Protein AF-A0A0E0G5R7-F1 (afdb_monomer_lite)

InterPro domains:
  IPR000554 Small ribosomal subunit protein eS7 [PF01251] (1-87)
  IPR000554 Small ribosomal subunit protein eS7 [PTHR11278] (1-88)

Foldseek 3Di:
DDDPDDADEAEAEDAPVCVVVCLVCVVVVQVVVCVVVVNHHYAYFYPAAADDDDDPPDPDDDDPCRHPVNRVVRRVCRRVSVVVVVVVVVVPD

Sequence (93 aa):
MDVAANWKVVVIHVLYHLCKAFKKIHVRLVKELEKKFSGKDVVFDATRRIVRPLKKGSAVHHPRTRTLIAIHDGILEDVVSQLRLLGSISDIA

Radius of gyration: 16.86 Å; chains: 1; bounding box: 33×28×56 Å

Organism: Oryza nivara (NCBI:txid4536)

Secondary structure (DSSP, 8-state):
-EETTTEE-EEEEEEGGGHHHHHHHHHHHHHHHHHHTTT--EEEEEE--PPPPPPTT---PPPGGGSHHHHHHHHHHHHHHHHHHHTTSTT--

pLDDT: mean 79.13, std 14.2, range [34.62, 91.06]

Structure (mmCIF, N/CA/C/O backbone):
data_AF-A0A0E0G5R7-F1
#
_entry.id   AF-A0A0E0G5R7-F1
#
loop_
_atom_site.group_PDB
_atom_site.id
_atom_site.type_symbol
_atom_site.label_atom_id
_atom_site.label_alt_id
_atom_site.label_comp_id
_atom_site.label_asym_id
_atom_site.label_entity_id
_atom_site.label_seq_id
_atom_site.pdbx_PDB_ins_code
_atom_site.Cartn_x
_atom_site.Cartn_y
_atom_site.Cartn_z
_atom_site.occupancy
_atom_site.B_iso_or_equiv
_atom_site.auth_seq_id
_atom_site.auth_comp_id
_atom_site.auth_asym_id
_atom_site.auth_atom_id
_atom_site.pdbx_PDB_model_num
ATOM 1 N N . MET A 1 1 ? -14.113 -8.262 -0.635 1.00 63.09 1 MET A N 1
ATOM 2 C CA . MET A 1 1 ? -14.032 -9.641 -1.15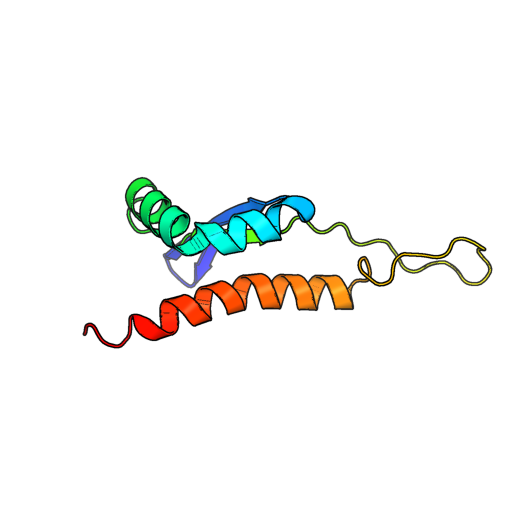8 1.00 63.09 1 MET A CA 1
ATOM 3 C C . MET A 1 1 ? -14.541 -10.583 -0.086 1.00 63.09 1 MET A C 1
ATOM 5 O O . MET A 1 1 ? -14.445 -10.232 1.087 1.00 63.09 1 MET A O 1
ATOM 9 N N . ASP A 1 2 ? -15.118 -11.714 -0.484 1.00 70.19 2 ASP A N 1
ATOM 10 C CA . ASP A 1 2 ? -15.472 -12.778 0.457 1.00 70.19 2 ASP A CA 1
ATOM 11 C C . ASP A 1 2 ? -14.197 -13.569 0.776 1.00 70.19 2 ASP A C 1
ATOM 13 O O . ASP A 1 2 ? -13.503 -14.021 -0.137 1.00 70.19 2 ASP A O 1
ATOM 17 N N . VAL A 1 3 ? -13.834 -13.620 2.054 1.00 73.38 3 VAL A N 1
ATOM 18 C CA . VAL A 1 3 ? -12.747 -14.447 2.579 1.00 73.38 3 VAL A CA 1
ATOM 19 C C . VAL A 1 3 ? -13.411 -15.571 3.370 1.00 73.38 3 VAL A C 1
ATOM 21 O O . VAL A 1 3 ? -14.450 -15.342 3.982 1.00 73.38 3 VAL A O 1
ATOM 24 N N . ALA A 1 4 ? -12.834 -16.776 3.294 1.00 67.62 4 ALA A N 1
ATOM 25 C CA . ALA A 1 4 ? -13.352 -18.041 3.826 1.00 67.62 4 ALA A CA 1
ATOM 26 C C . ALA A 1 4 ? -14.485 -17.920 4.872 1.00 67.62 4 ALA A C 1
ATOM 28 O O . ALA A 1 4 ? -14.304 -17.345 5.941 1.00 67.62 4 ALA A O 1
ATOM 29 N N . ALA A 1 5 ? -15.633 -18.528 4.555 1.00 62.66 5 ALA A N 1
ATOM 30 C CA . ALA A 1 5 ? -16.747 -18.815 5.460 1.00 62.66 5 ALA A CA 1
ATOM 31 C C . ALA A 1 5 ? -17.180 -17.655 6.386 1.00 62.66 5 ALA A C 1
ATOM 33 O O . ALA A 1 5 ? -17.204 -17.808 7.606 1.00 62.66 5 ALA A O 1
ATOM 34 N N . ASN A 1 6 ? -17.655 -16.559 5.771 1.00 69.81 6 ASN A N 1
ATOM 35 C CA . ASN A 1 6 ? -18.430 -15.458 6.379 1.00 69.81 6 ASN A CA 1
ATOM 36 C C . ASN A 1 6 ? -17.632 -14.214 6.823 1.00 69.81 6 ASN A C 1
ATOM 38 O O . ASN A 1 6 ? -18.208 -13.299 7.421 1.00 69.81 6 ASN A O 1
ATOM 42 N N . TRP A 1 7 ? -16.340 -14.116 6.493 1.00 73.81 7 TRP A N 1
ATOM 43 C CA . TRP A 1 7 ? -15.550 -12.906 6.738 1.00 73.81 7 TRP A CA 1
ATOM 44 C C . TRP A 1 7 ? -15.501 -11.998 5.510 1.00 73.81 7 TRP A C 1
ATOM 46 O O . TRP A 1 7 ? -15.111 -12.382 4.407 1.00 73.81 7 TRP A O 1
ATOM 56 N N . LYS A 1 8 ? -15.919 -10.743 5.701 1.00 82.56 8 LYS A N 1
ATOM 57 C CA . LYS A 1 8 ? -15.968 -9.737 4.637 1.00 82.56 8 LYS A CA 1
ATOM 58 C C . LYS A 1 8 ? -14.828 -8.756 4.820 1.00 82.56 8 LYS A C 1
ATOM 60 O O . LYS A 1 8 ? -14.835 -7.988 5.775 1.00 82.56 8 LYS A O 1
ATOM 65 N N . VAL A 1 9 ? -13.920 -8.730 3.850 1.00 85.25 9 VAL A N 1
ATOM 66 C CA . VAL A 1 9 ? -12.768 -7.821 3.845 1.00 85.25 9 VAL A CA 1
ATOM 67 C C . VAL A 1 9 ? -12.994 -6.689 2.849 1.00 85.25 9 VAL A C 1
ATOM 69 O O . VAL A 1 9 ? -13.454 -6.912 1.717 1.00 85.25 9 VAL A O 1
ATOM 72 N N . VAL A 1 10 ? -12.6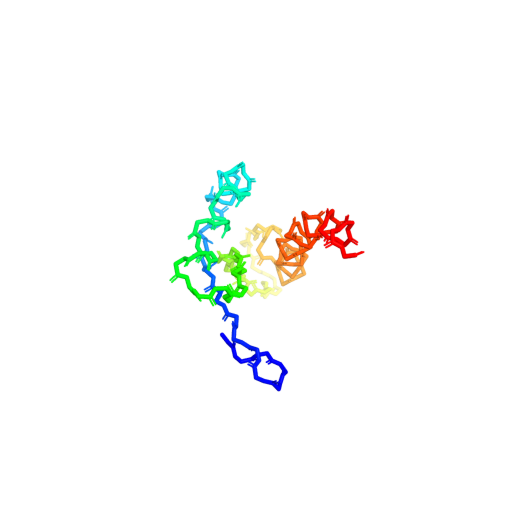61 -5.466 3.258 1.00 87.75 10 VAL A N 1
ATOM 73 C CA . VAL A 1 10 ? -12.671 -4.274 2.407 1.00 87.75 10 VAL A CA 1
ATOM 74 C C . VAL A 1 10 ? -11.263 -4.057 1.866 1.00 87.75 10 VAL A C 1
ATOM 76 O O . VAL A 1 10 ? -10.329 -3.838 2.629 1.00 87.75 10 VAL A O 1
ATOM 79 N N . VAL A 1 11 ? -11.107 -4.104 0.542 1.00 88.44 11 VAL A N 1
ATOM 80 C CA . VAL A 1 11 ? -9.819 -3.849 -0.115 1.00 88.44 11 VAL A CA 1
ATOM 81 C C . VAL A 1 11 ? -9.843 -2.449 -0.715 1.00 88.44 11 VAL A C 1
ATOM 83 O O . VAL A 1 11 ? -10.727 -2.129 -1.511 1.00 88.44 11 VAL A O 1
ATOM 86 N N . ILE A 1 12 ? -8.882 -1.614 -0.325 1.00 89.19 12 ILE A N 1
ATOM 87 C CA . ILE A 1 12 ? -8.737 -0.239 -0.800 1.00 89.19 12 ILE A CA 1
ATOM 88 C C . ILE A 1 12 ? -7.516 -0.157 -1.703 1.00 89.19 12 ILE A C 1
ATOM 90 O O . ILE A 1 12 ? -6.376 -0.337 -1.277 1.00 89.19 12 ILE A O 1
ATOM 94 N N . HIS A 1 13 ? -7.776 0.161 -2.963 1.00 90.50 13 HIS A N 1
ATOM 95 C CA . HIS A 1 13 ? -6.749 0.339 -3.973 1.00 90.50 13 HIS A CA 1
ATOM 96 C C . HIS A 1 13 ? -6.159 1.752 -3.894 1.00 90.50 13 HIS A C 1
ATOM 98 O O . HIS A 1 13 ? -6.848 2.743 -4.134 1.00 90.50 13 HIS A O 1
ATOM 104 N N . VAL A 1 14 ? -4.872 1.845 -3.575 1.00 89.88 14 VAL A N 1
ATOM 105 C CA . VAL A 1 14 ? -4.113 3.096 -3.469 1.00 89.88 14 VAL A CA 1
ATOM 106 C C . VAL A 1 14 ? -3.173 3.223 -4.659 1.00 89.88 14 VAL A C 1
ATOM 108 O O . VAL A 1 14 ? -2.567 2.256 -5.105 1.00 89.88 14 VAL A O 1
ATOM 111 N N . LEU A 1 15 ? -2.997 4.428 -5.190 1.00 91.06 15 LEU A N 1
ATOM 112 C CA . LEU A 1 15 ? -2.032 4.635 -6.267 1.00 91.06 15 LEU A CA 1
ATOM 113 C C . 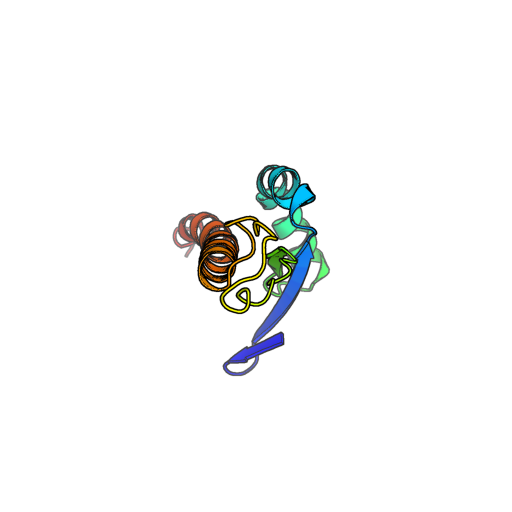LEU A 1 15 ? -0.596 4.451 -5.751 1.00 91.06 15 LEU A C 1
ATOM 115 O O . LEU A 1 15 ? -0.237 4.984 -4.703 1.00 91.06 15 LEU A O 1
ATOM 119 N N . TYR A 1 16 ? 0.256 3.775 -6.529 1.00 87.56 16 TYR A N 1
ATOM 120 C CA . TYR A 1 16 ? 1.637 3.437 -6.138 1.00 87.56 16 TYR A CA 1
ATOM 121 C C . TYR A 1 16 ? 2.467 4.633 -5.628 1.00 87.56 16 TYR A C 1
ATOM 123 O O . TYR A 1 16 ? 3.276 4.497 -4.711 1.00 87.56 16 TYR A O 1
ATOM 131 N N . HIS A 1 17 ? 2.252 5.829 -6.181 1.00 87.38 17 HIS A N 1
ATOM 132 C CA . HIS A 1 17 ? 2.977 7.030 -5.757 1.00 87.38 17 HIS A CA 1
ATOM 133 C C . HIS A 1 17 ? 2.559 7.538 -4.365 1.00 87.38 17 HIS A C 1
ATOM 135 O O . HIS A 1 17 ? 3.360 8.180 -3.688 1.00 87.38 17 HIS A O 1
ATOM 141 N N . LEU A 1 18 ? 1.344 7.220 -3.904 1.00 90.06 18 LEU A N 1
ATOM 142 C CA . LEU A 1 18 ? 0.830 7.616 -2.589 1.00 90.06 18 LEU A CA 1
ATOM 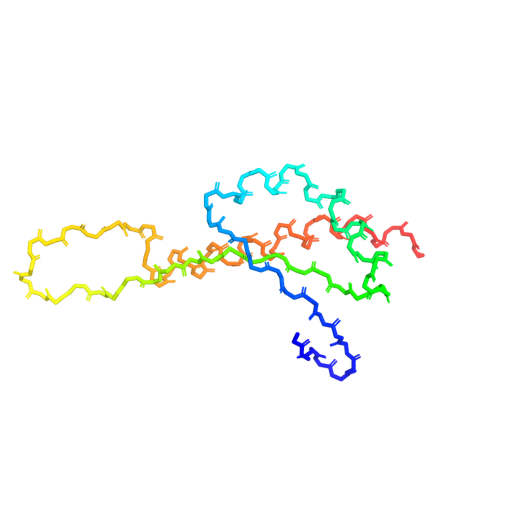143 C C . LEU A 1 18 ? 1.152 6.598 -1.491 1.00 90.06 18 LEU A C 1
ATOM 145 O O . LEU A 1 18 ? 1.022 6.924 -0.313 1.00 90.06 18 LEU A O 1
ATOM 149 N N . CYS A 1 19 ? 1.638 5.403 -1.834 1.00 87.31 19 CYS A N 1
ATOM 150 C CA . CYS A 1 19 ? 1.917 4.343 -0.861 1.00 87.31 19 CYS A CA 1
ATOM 151 C C . CYS A 1 19 ? 2.853 4.790 0.265 1.00 87.31 19 CYS A C 1
ATOM 153 O O . CYS A 1 19 ? 2.633 4.433 1.416 1.00 87.31 19 CYS A O 1
ATOM 155 N N . LYS A 1 20 ? 3.858 5.630 -0.019 1.00 87.19 20 LYS A N 1
ATOM 156 C CA . LYS A 1 20 ? 4.759 6.159 1.022 1.00 87.19 20 LYS A CA 1
ATOM 157 C C . LYS A 1 20 ? 4.039 7.054 2.031 1.00 87.19 20 LYS A C 1
ATOM 159 O O . LYS A 1 20 ? 4.347 7.001 3.218 1.00 87.19 20 LYS A O 1
ATOM 164 N N . ALA A 1 21 ? 3.101 7.879 1.567 1.00 89.44 21 ALA A N 1
ATOM 165 C CA . ALA A 1 21 ? 2.298 8.727 2.441 1.00 89.44 21 ALA A CA 1
ATOM 166 C C . ALA A 1 21 ? 1.317 7.875 3.256 1.00 89.44 21 ALA A C 1
ATOM 168 O O . ALA A 1 21 ? 1.244 8.026 4.474 1.00 89.44 21 ALA A O 1
ATOM 169 N N . PHE A 1 22 ? 0.652 6.916 2.605 1.00 87.50 22 PHE A N 1
ATOM 170 C CA . PHE A 1 22 ? -0.278 5.995 3.255 1.00 87.50 22 PHE A CA 1
ATOM 171 C C . PHE A 1 22 ? 0.401 5.131 4.315 1.00 87.50 22 PHE A C 1
ATOM 173 O O . PHE A 1 22 ? -0.138 5.020 5.408 1.00 87.50 22 PHE A O 1
ATOM 180 N N . LYS A 1 23 ? 1.611 4.611 4.060 1.00 85.38 23 LYS A N 1
ATOM 181 C CA . LYS A 1 23 ? 2.391 3.840 5.045 1.00 85.38 23 LYS A CA 1
ATOM 182 C C . LYS A 1 23 ? 2.667 4.643 6.328 1.00 85.38 23 LYS A C 1
ATOM 184 O O . LYS A 1 23 ? 2.660 4.065 7.408 1.00 85.38 23 LYS A O 1
ATOM 189 N N . LYS A 1 24 ? 2.837 5.972 6.247 1.00 87.62 24 LYS A N 1
ATOM 190 C CA . LYS A 1 24 ? 3.042 6.835 7.431 1.00 87.62 24 LYS A CA 1
ATOM 191 C C . LYS A 1 24 ? 1.774 7.025 8.266 1.00 87.62 24 LYS A C 1
ATOM 193 O O . LYS A 1 24 ? 1.845 7.020 9.489 1.00 87.62 24 LYS A O 1
ATOM 198 N N . ILE A 1 25 ? 0.626 7.218 7.618 1.00 88.75 25 ILE A N 1
ATOM 199 C CA . ILE A 1 25 ? -0.659 7.470 8.300 1.00 88.75 25 ILE A CA 1
ATOM 200 C C . ILE A 1 25 ? -1.453 6.189 8.593 1.00 88.75 25 ILE A C 1
ATOM 202 O O . ILE A 1 25 ? -2.517 6.250 9.209 1.00 88.75 25 ILE A O 1
ATOM 206 N N . HIS A 1 26 ? -0.930 5.043 8.158 1.00 84.81 26 HIS A N 1
ATOM 207 C CA . HIS A 1 26 ? -1.630 3.769 8.056 1.00 84.81 26 HIS A CA 1
ATOM 208 C C . HIS A 1 26 ? -2.372 3.376 9.338 1.00 84.81 26 HIS A C 1
ATOM 210 O O . HIS A 1 26 ? -3.563 3.092 9.297 1.00 84.81 26 HIS A O 1
ATOM 216 N N . VAL A 1 27 ? -1.703 3.462 10.492 1.00 85.06 27 VAL A N 1
ATOM 217 C CA . VAL A 1 27 ? -2.261 3.045 11.791 1.00 85.06 27 VAL A CA 1
ATOM 218 C C . VAL A 1 27 ? -3.519 3.831 12.170 1.00 85.06 27 VAL A C 1
ATOM 220 O O . VAL A 1 27 ? -4.468 3.266 12.708 1.00 85.06 27 VAL A O 1
ATOM 223 N N . ARG A 1 28 ? -3.542 5.143 11.910 1.00 88.00 28 ARG A N 1
ATOM 224 C CA . ARG A 1 28 ? -4.702 5.990 12.235 1.00 88.00 28 ARG A CA 1
ATOM 225 C C . ARG A 1 28 ? -5.843 5.727 11.260 1.00 88.00 28 ARG A C 1
ATOM 227 O O . ARG A 1 28 ? -6.988 5.607 11.680 1.00 88.00 28 ARG A O 1
ATOM 234 N N . LEU A 1 29 ? -5.504 5.586 9.979 1.00 88.50 29 LEU A N 1
ATOM 235 C CA . LEU A 1 29 ? -6.473 5.370 8.916 1.00 88.50 29 LEU A CA 1
ATOM 236 C C . LEU A 1 29 ? -7.196 4.025 9.064 1.00 88.50 29 LEU A C 1
ATOM 238 O O . LEU A 1 29 ? -8.418 3.997 8.985 1.00 88.50 29 LEU A O 1
ATOM 242 N N . VAL A 1 30 ? -6.471 2.934 9.336 1.00 86.69 30 VAL A N 1
ATOM 243 C CA . VAL A 1 30 ? -7.070 1.604 9.559 1.00 86.69 30 VAL A CA 1
ATOM 244 C C . VAL A 1 30 ? -8.079 1.659 10.705 1.00 86.69 30 VAL A C 1
ATOM 246 O O . VAL A 1 30 ? -9.235 1.305 10.506 1.00 86.69 30 VAL A O 1
ATOM 249 N N . LYS A 1 31 ? -7.701 2.236 11.853 1.00 85.69 31 LYS A N 1
ATOM 250 C CA . LYS A 1 31 ? -8.587 2.352 13.025 1.00 85.69 31 LYS A CA 1
ATOM 251 C C . LYS A 1 31 ? -9.862 3.151 12.749 1.00 85.69 31 LYS A C 1
ATOM 253 O O . LYS A 1 31 ? -10.921 2.839 13.288 1.00 85.69 31 LYS A O 1
ATOM 258 N N . GLU A 1 32 ? -9.779 4.219 11.959 1.00 89.88 32 GLU A N 1
ATOM 259 C CA . GLU A 1 32 ? -10.958 5.010 11.588 1.00 89.88 32 GLU A CA 1
ATOM 260 C C . GLU A 1 32 ? -11.864 4.266 10.604 1.00 89.88 32 GLU A C 1
ATOM 262 O O . GLU A 1 32 ? -13.090 4.351 10.705 1.00 89.88 32 GLU A O 1
ATOM 267 N N . LEU A 1 33 ? -11.274 3.527 9.664 1.00 88.50 33 LEU A N 1
ATOM 268 C CA . LEU A 1 33 ? -12.025 2.775 8.668 1.00 88.50 33 LEU A CA 1
ATOM 269 C C . LEU A 1 33 ? -12.662 1.517 9.261 1.00 88.50 33 LEU A C 1
ATOM 271 O O . LEU A 1 33 ? -13.829 1.272 8.982 1.00 88.50 33 LEU A O 1
ATOM 275 N N . GLU A 1 34 ? -11.981 0.788 10.143 1.00 85.56 34 GLU A N 1
ATOM 276 C CA . GLU A 1 34 ? -12.559 -0.350 10.873 1.00 85.56 34 GLU A CA 1
ATOM 277 C C . GLU A 1 34 ? -13.795 0.073 11.675 1.00 85.56 34 GLU A C 1
ATOM 279 O O . GLU A 1 34 ? -14.833 -0.590 11.619 1.00 85.56 34 GLU A O 1
ATOM 284 N N . LYS A 1 35 ? -13.742 1.238 12.340 1.00 87.50 35 LYS A N 1
ATOM 285 C CA . LYS A 1 35 ? -14.906 1.813 13.035 1.00 87.50 35 LYS A CA 1
ATOM 286 C C . LYS A 1 35 ? -16.067 2.102 12.081 1.00 87.50 35 LYS A C 1
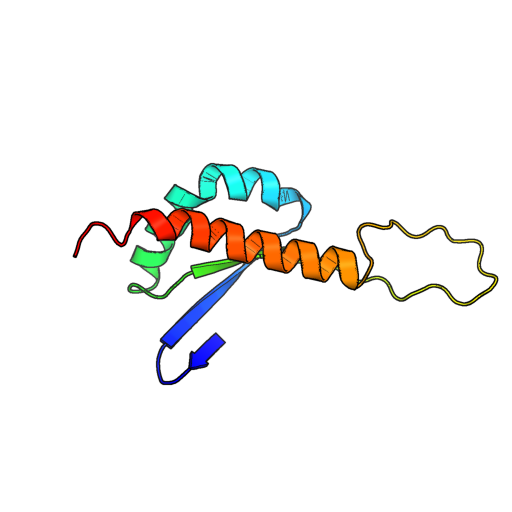ATOM 288 O O . LYS A 1 35 ? -17.214 1.819 12.413 1.00 87.50 35 LYS A O 1
ATOM 293 N N . LYS A 1 36 ? -15.789 2.662 10.899 1.00 89.19 36 LYS A N 1
ATOM 294 C CA . LYS A 1 36 ? -16.821 3.006 9.903 1.00 89.19 36 LYS A CA 1
ATOM 295 C C . LYS A 1 36 ? -17.388 1.789 9.174 1.00 89.19 36 LYS A C 1
ATOM 297 O O . LYS A 1 36 ? -18.551 1.811 8.786 1.00 89.19 36 LYS A O 1
ATOM 302 N N . PHE A 1 37 ? -16.593 0.738 8.995 1.00 85.44 37 PHE A N 1
ATOM 303 C CA . PHE A 1 37 ? -16.976 -0.475 8.273 1.00 85.44 37 PHE A CA 1
ATOM 304 C C . PHE A 1 37 ? -17.453 -1.609 9.187 1.00 85.44 37 PHE A C 1
ATOM 306 O O . PHE A 1 37 ? -17.461 -2.767 8.770 1.00 85.44 37 PHE A O 1
ATOM 313 N N . SER A 1 38 ? -17.915 -1.277 10.398 1.00 82.88 38 SER A N 1
ATOM 314 C CA . SER A 1 38 ? -18.510 -2.227 11.349 1.00 82.88 38 SER A CA 1
ATOM 315 C C . SER A 1 38 ? -17.556 -3.353 11.770 1.00 82.88 38 SER A C 1
ATOM 317 O O . SER A 1 38 ? -17.981 -4.496 11.902 1.00 82.88 38 SER A O 1
ATOM 319 N N . GLY A 1 39 ? -16.268 -3.043 11.947 1.00 76.25 39 GLY A N 1
ATOM 320 C CA . GLY A 1 39 ? -15.255 -4.016 12.370 1.00 76.25 39 GLY A CA 1
ATOM 321 C C . GLY A 1 39 ? -14.842 -5.010 11.284 1.00 76.25 39 GLY A C 1
ATOM 322 O O . GLY A 1 39 ? -14.297 -6.060 11.599 1.00 76.25 39 GLY A O 1
ATOM 323 N N . LYS A 1 40 ? -15.120 -4.711 10.010 1.00 84.81 40 LYS A N 1
ATOM 324 C CA . LYS A 1 40 ? -14.553 -5.464 8.885 1.00 84.81 40 LYS A CA 1
ATOM 325 C C . LYS A 1 40 ? -13.079 -5.123 8.722 1.00 84.81 40 LYS A C 1
ATOM 327 O O . LYS A 1 40 ? -12.729 -3.943 8.764 1.00 84.81 40 LYS A O 1
ATOM 332 N N . ASP A 1 41 ? -12.271 -6.133 8.421 1.00 82.88 41 ASP A N 1
ATOM 333 C CA . ASP A 1 41 ? -10.858 -5.935 8.119 1.00 82.88 41 ASP A CA 1
ATOM 334 C C . ASP A 1 41 ? -10.687 -5.087 6.858 1.00 82.88 41 ASP A C 1
ATOM 336 O O . ASP A 1 41 ? -11.356 -5.291 5.832 1.00 82.88 41 ASP A O 1
ATOM 340 N N . VAL A 1 42 ? -9.772 -4.123 6.942 1.00 86.31 42 VAL A N 1
ATOM 341 C CA . VAL A 1 42 ? -9.457 -3.199 5.854 1.00 86.31 42 VAL A CA 1
ATOM 342 C C . VAL A 1 42 ? -8.028 -3.440 5.396 1.00 86.31 42 VAL A C 1
ATOM 344 O O . VAL A 1 42 ? -7.082 -3.238 6.152 1.00 86.31 42 VAL A O 1
ATOM 347 N N . VAL A 1 43 ? -7.876 -3.819 4.130 1.00 86.25 43 VAL A N 1
ATOM 348 C CA . VAL A 1 43 ? -6.579 -4.084 3.502 1.00 86.25 43 VAL A CA 1
ATOM 349 C C . VAL A 1 43 ? -6.301 -3.036 2.437 1.00 86.25 43 VAL A C 1
ATOM 351 O O . VAL A 1 43 ? -7.153 -2.738 1.599 1.00 86.25 43 VAL A O 1
ATOM 354 N N . PHE A 1 44 ? -5.089 -2.489 2.443 1.00 88.12 44 PHE A N 1
ATOM 355 C CA . PHE A 1 44 ? -4.626 -1.578 1.398 1.00 88.12 44 PHE A CA 1
ATOM 356 C C . PHE A 1 44 ? -3.762 -2.326 0.389 1.00 88.12 44 PHE A C 1
ATOM 358 O O . PHE A 1 44 ? -2.801 -2.987 0.774 1.00 88.12 44 PHE A O 1
ATOM 365 N N . ASP A 1 45 ? -4.067 -2.174 -0.895 1.00 89.75 45 ASP A N 1
ATOM 366 C CA . ASP A 1 45 ? -3.226 -2.672 -1.982 1.00 89.75 45 ASP A CA 1
ATOM 367 C C . ASP A 1 45 ? -2.840 -1.521 -2.907 1.00 89.75 45 ASP A C 1
ATOM 369 O O . ASP A 1 45 ? -3.648 -0.628 -3.177 1.00 89.75 45 ASP A O 1
ATOM 373 N N . ALA A 1 46 ? -1.603 -1.518 -3.400 1.00 90.94 46 ALA A N 1
ATOM 374 C CA . ALA A 1 46 ? -1.196 -0.522 -4.373 1.00 90.94 46 ALA A CA 1
ATOM 375 C C . ALA A 1 46 ? -1.564 -0.956 -5.792 1.00 90.94 46 ALA A C 1
ATOM 377 O O . ALA A 1 46 ? -1.120 -1.998 -6.273 1.00 90.94 46 ALA A O 1
ATOM 378 N N . THR A 1 47 ? -2.245 -0.090 -6.541 1.00 89.44 47 THR A N 1
ATOM 379 C CA . THR A 1 47 ? -2.509 -0.313 -7.963 1.00 89.44 47 THR A CA 1
ATOM 380 C C . THR A 1 47 ? -1.198 -0.263 -8.746 1.00 89.44 47 THR A C 1
ATOM 382 O O . THR A 1 47 ? -0.687 0.810 -9.097 1.00 89.44 47 THR A O 1
ATOM 385 N N . ARG A 1 48 ? -0.637 -1.434 -9.036 1.00 89.56 48 ARG A N 1
ATOM 386 C CA . ARG A 1 48 ? 0.579 -1.601 -9.832 1.00 89.56 48 ARG A CA 1
ATOM 387 C C . ARG A 1 48 ? 0.210 -2.149 -11.205 1.00 89.56 48 ARG A C 1
ATOM 389 O O . ARG A 1 48 ? -0.455 -3.171 -11.326 1.00 89.56 48 ARG A O 1
ATOM 396 N N . ARG A 1 49 ? 0.656 -1.480 -12.272 1.00 88.88 49 ARG A N 1
ATOM 397 C CA . ARG A 1 49 ? 0.380 -1.920 -13.649 1.00 88.88 49 ARG A CA 1
ATOM 398 C C . ARG A 1 49 ? 1.535 -2.746 -14.202 1.00 88.88 49 ARG A C 1
ATOM 400 O O . ARG A 1 49 ? 2.588 -2.180 -14.519 1.00 88.88 49 ARG A O 1
ATOM 407 N N . ILE A 1 50 ? 1.280 -4.036 -14.408 1.00 89.50 50 ILE A N 1
ATOM 408 C CA . ILE A 1 50 ? 2.203 -4.978 -15.053 1.00 89.50 50 ILE A CA 1
ATOM 409 C C . ILE A 1 50 ? 2.438 -4.551 -16.502 1.00 89.50 50 ILE A C 1
ATOM 411 O O . ILE A 1 50 ? 1.493 -4.233 -17.232 1.00 89.50 50 ILE A O 1
ATOM 415 N N . VAL A 1 51 ? 3.702 -4.533 -16.920 1.00 86.25 51 VAL A N 1
ATOM 416 C CA . VAL A 1 51 ? 4.053 -4.418 -18.336 1.00 86.25 51 VAL A CA 1
ATOM 417 C C . VAL A 1 51 ? 4.475 -5.785 -18.841 1.00 86.25 51 VAL A C 1
ATOM 419 O O . VAL A 1 51 ? 5.242 -6.491 -18.187 1.00 86.25 51 VAL A O 1
ATOM 422 N N . ARG A 1 52 ? 3.931 -6.179 -19.995 1.00 81.44 52 ARG A N 1
ATOM 423 C CA . ARG A 1 52 ? 4.252 -7.474 -20.587 1.00 81.44 52 ARG A CA 1
ATOM 424 C C . ARG A 1 52 ? 5.736 -7.534 -20.961 1.00 81.44 52 ARG A C 1
ATOM 426 O O . ARG A 1 52 ? 6.274 -6.520 -21.408 1.00 81.44 52 ARG A O 1
ATOM 433 N N . PRO A 1 53 ? 6.376 -8.707 -20.814 1.00 79.00 53 PRO A N 1
ATOM 434 C CA . PRO A 1 53 ? 7.739 -8.912 -21.270 1.00 79.00 53 PRO A CA 1
ATOM 435 C C . PRO A 1 53 ? 7.886 -8.532 -22.739 1.00 79.00 53 PRO A C 1
ATOM 437 O O . PRO A 1 53 ? 7.000 -8.778 -23.564 1.00 79.00 53 PRO A O 1
ATOM 440 N N . LEU A 1 54 ? 9.016 -7.914 -23.047 1.00 74.69 54 LEU A N 1
ATOM 441 C CA . LEU A 1 54 ? 9.305 -7.434 -24.380 1.00 74.69 54 LEU A CA 1
ATOM 442 C C . LEU A 1 54 ? 9.588 -8.603 -25.339 1.00 74.69 54 LEU A C 1
ATOM 444 O O . LEU A 1 54 ? 10.246 -9.575 -24.967 1.00 74.69 54 LEU A O 1
ATOM 448 N N . LYS A 1 55 ? 9.125 -8.498 -26.590 1.00 76.69 55 LYS A N 1
ATOM 449 C CA . LYS A 1 55 ? 9.488 -9.456 -27.645 1.00 76.69 55 LYS A CA 1
ATOM 450 C C . LYS A 1 55 ? 10.969 -9.292 -28.008 1.00 76.69 55 LYS A C 1
ATOM 452 O O . LYS A 1 55 ? 11.467 -8.170 -28.112 1.00 76.69 55 LYS A O 1
ATOM 457 N N . LYS A 1 56 ? 11.669 -10.410 -28.224 1.00 70.88 56 LYS A N 1
ATOM 458 C CA . LYS A 1 56 ? 13.099 -10.440 -28.578 1.00 70.88 56 LYS A CA 1
ATOM 459 C C . LYS A 1 56 ? 13.359 -9.515 -29.784 1.00 70.88 56 LYS A C 1
ATOM 461 O O . LYS A 1 56 ? 12.726 -9.691 -30.818 1.00 70.88 56 LYS A O 1
ATOM 466 N N . GLY A 1 57 ? 14.242 -8.523 -29.627 1.00 73.38 57 GLY A N 1
ATOM 467 C CA . GLY A 1 57 ? 14.636 -7.591 -30.698 1.00 73.38 57 GLY A CA 1
ATOM 468 C C . GLY A 1 57 ? 14.014 -6.189 -30.664 1.00 73.38 57 GLY A C 1
ATOM 469 O O . GLY A 1 57 ? 14.270 -5.406 -31.570 1.00 73.38 57 GLY A O 1
ATOM 470 N N . SER A 1 58 ? 13.226 -5.829 -29.646 1.00 73.62 58 SER A N 1
ATOM 471 C CA . SER A 1 58 ? 12.747 -4.440 -29.513 1.00 73.62 58 SER A CA 1
ATOM 472 C C . SER A 1 58 ? 13.661 -3.593 -28.625 1.00 73.62 58 SER A C 1
ATOM 474 O O . SER A 1 58 ? 14.161 -4.050 -27.602 1.00 73.62 58 SER A O 1
ATOM 476 N N . ALA A 1 59 ? 13.870 -2.339 -29.030 1.00 71.38 59 ALA A N 1
ATOM 477 C CA . ALA A 1 59 ? 14.810 -1.401 -28.409 1.00 71.38 59 ALA A CA 1
ATOM 478 C C . ALA A 1 59 ? 14.261 -0.686 -27.153 1.00 71.38 59 ALA A C 1
ATOM 480 O O . ALA A 1 59 ? 14.900 0.215 -26.614 1.00 71.38 59 ALA A O 1
ATOM 481 N N . VAL A 1 60 ? 13.062 -1.046 -26.682 1.00 76.56 60 VAL A N 1
ATOM 482 C CA . VAL A 1 60 ? 12.375 -0.326 -25.598 1.00 76.56 60 VAL A CA 1
ATOM 483 C C . VAL A 1 60 ? 12.781 -0.886 -24.235 1.00 76.56 60 VAL A C 1
ATOM 485 O O . VAL A 1 60 ? 12.308 -1.944 -23.815 1.00 76.56 60 VAL A O 1
ATOM 488 N N . HIS A 1 61 ? 13.615 -0.151 -23.499 1.00 75.94 61 HIS A N 1
ATOM 489 C CA . HIS A 1 61 ? 13.999 -0.529 -22.139 1.00 75.94 61 HIS A CA 1
ATOM 490 C C . HIS A 1 61 ? 12.814 -0.385 -21.170 1.00 75.94 61 HIS A C 1
ATOM 492 O O . HIS A 1 61 ? 12.276 0.704 -20.966 1.00 75.94 61 HIS A O 1
ATOM 498 N N . HIS A 1 62 ? 12.409 -1.493 -20.551 1.00 73.56 62 HIS A N 1
ATOM 499 C CA . HIS A 1 62 ? 11.314 -1.508 -19.587 1.00 73.56 62 HIS A CA 1
ATOM 500 C C . HIS A 1 62 ? 11.820 -1.246 -18.161 1.00 73.56 62 HIS A C 1
ATOM 502 O O . HIS A 1 62 ? 12.849 -1.798 -17.762 1.00 73.56 62 HIS A O 1
ATOM 508 N N . PRO A 1 63 ? 11.091 -0.465 -17.345 1.00 83.75 63 PRO A N 1
ATOM 509 C CA . PRO A 1 63 ? 11.389 -0.346 -15.924 1.00 83.75 63 PRO A CA 1
ATOM 510 C C . PRO A 1 63 ? 11.279 -1.713 -15.238 1.00 83.75 63 PRO A C 1
ATOM 512 O O . PRO A 1 63 ? 10.224 -2.351 -15.279 1.00 83.75 63 PRO A O 1
ATOM 515 N N . ARG A 1 64 ? 12.347 -2.144 -14.554 1.00 82.94 64 ARG A N 1
ATOM 516 C CA . ARG A 1 64 ? 12.388 -3.429 -13.824 1.00 82.94 64 ARG A CA 1
ATOM 517 C C . ARG A 1 64 ? 11.321 -3.526 -12.726 1.00 82.94 64 ARG A C 1
ATOM 519 O O . ARG A 1 64 ? 10.855 -4.616 -12.407 1.00 82.94 64 ARG A O 1
ATOM 526 N N . THR A 1 65 ? 10.875 -2.376 -12.224 1.00 82.94 65 THR A N 1
ATOM 527 C CA . THR A 1 65 ? 9.823 -2.218 -11.210 1.00 82.94 65 THR A CA 1
ATOM 528 C C . THR A 1 65 ? 8.422 -2.619 -11.680 1.00 82.94 65 THR A C 1
ATOM 530 O O . THR A 1 65 ? 7.527 -2.736 -10.852 1.00 82.94 65 THR A O 1
ATOM 533 N N . ARG A 1 66 ? 8.196 -2.823 -12.989 1.00 87.19 66 ARG A N 1
ATOM 534 C CA . ARG A 1 66 ? 6.873 -3.167 -13.550 1.00 87.19 66 ARG A CA 1
ATOM 535 C C . ARG A 1 66 ? 6.788 -4.589 -14.112 1.00 87.19 66 ARG A C 1
ATOM 537 O O . ARG A 1 66 ? 5.919 -4.880 -14.938 1.00 87.19 66 ARG A O 1
ATOM 544 N N . THR A 1 67 ? 7.698 -5.456 -13.679 1.00 88.31 67 THR A N 1
ATOM 545 C CA . THR A 1 67 ? 7.696 -6.888 -14.000 1.00 88.31 67 THR A CA 1
ATOM 546 C C . THR A 1 67 ? 6.701 -7.646 -13.121 1.00 88.31 67 THR A C 1
ATOM 548 O O . THR A 1 67 ? 6.323 -7.169 -12.055 1.00 88.31 67 THR A O 1
ATOM 551 N N . LEU A 1 68 ? 6.271 -8.833 -13.566 1.00 89.50 68 LEU A N 1
ATOM 552 C CA . LEU A 1 68 ? 5.340 -9.683 -12.815 1.00 89.50 68 LEU A CA 1
ATOM 553 C C . LEU A 1 68 ? 5.863 -9.971 -11.401 1.00 89.50 68 LEU A C 1
ATOM 555 O O . LEU A 1 68 ? 5.136 -9.754 -10.439 1.00 89.50 68 LEU A O 1
ATOM 559 N N . ILE A 1 69 ? 7.128 -10.388 -11.300 1.00 90.25 69 ILE A N 1
ATOM 560 C CA . ILE A 1 69 ? 7.785 -10.755 -10.039 1.00 90.25 69 ILE A CA 1
ATOM 561 C C . ILE A 1 69 ? 7.862 -9.545 -9.104 1.00 90.25 69 ILE A C 1
ATOM 563 O O . ILE A 1 69 ? 7.307 -9.590 -8.016 1.00 90.25 69 ILE A O 1
ATOM 567 N N . ALA A 1 70 ? 8.423 -8.420 -9.568 1.00 89.69 70 ALA A N 1
ATOM 568 C CA . ALA A 1 70 ? 8.557 -7.221 -8.735 1.00 89.69 70 ALA A CA 1
ATOM 569 C C . ALA A 1 70 ? 7.204 -6.679 -8.238 1.00 89.69 70 ALA A C 1
ATOM 571 O O . ALA A 1 70 ? 7.118 -6.086 -7.164 1.00 89.69 70 ALA A O 1
ATOM 572 N N . ILE A 1 71 ? 6.137 -6.863 -9.021 1.00 90.69 71 ILE A N 1
ATOM 573 C CA . ILE A 1 71 ? 4.785 -6.474 -8.616 1.00 90.69 71 ILE A CA 1
ATOM 574 C C . ILE A 1 71 ? 4.223 -7.438 -7.569 1.00 90.69 71 ILE A C 1
ATOM 576 O O . ILE A 1 71 ? 3.635 -6.959 -6.605 1.00 90.69 71 ILE A O 1
ATOM 580 N N . HIS A 1 72 ? 4.425 -8.751 -7.719 1.00 90.12 72 HIS A N 1
ATOM 581 C CA . HIS A 1 72 ? 3.993 -9.737 -6.721 1.00 90.12 72 HIS A CA 1
ATOM 582 C C . HIS A 1 72 ? 4.717 -9.541 -5.387 1.00 90.12 72 HIS A C 1
ATOM 584 O O . HIS A 1 72 ? 4.059 -9.512 -4.350 1.00 90.12 72 HIS A O 1
ATOM 590 N N . ASP A 1 73 ? 6.030 -9.299 -5.416 1.00 90.25 73 ASP A N 1
ATOM 591 C CA . ASP A 1 73 ? 6.813 -8.995 -4.213 1.00 90.25 73 ASP A CA 1
ATOM 592 C C . ASP A 1 73 ? 6.291 -7.729 -3.518 1.00 90.25 73 ASP A C 1
ATOM 594 O O . ASP A 1 73 ? 6.115 -7.701 -2.301 1.00 90.25 73 ASP A O 1
ATOM 598 N N . GLY A 1 74 ? 5.968 -6.685 -4.291 1.00 89.25 74 GLY A N 1
ATOM 599 C CA . GLY A 1 74 ? 5.421 -5.441 -3.750 1.00 89.25 74 GLY A CA 1
ATOM 600 C C . GLY A 1 74 ? 4.010 -5.576 -3.165 1.00 89.25 74 GLY A C 1
ATOM 601 O O . GLY A 1 74 ? 3.704 -4.912 -2.178 1.00 89.25 74 GLY A O 1
ATOM 602 N N . ILE A 1 75 ? 3.152 -6.414 -3.757 1.00 88.62 75 ILE A N 1
ATOM 603 C CA . ILE A 1 75 ? 1.820 -6.721 -3.207 1.00 88.62 75 ILE A CA 1
ATOM 604 C C . ILE A 1 75 ? 1.974 -7.483 -1.887 1.00 88.62 75 ILE A C 1
ATOM 606 O O . ILE A 1 75 ? 1.321 -7.144 -0.900 1.00 88.62 75 ILE A O 1
ATOM 610 N N . LEU A 1 76 ? 2.882 -8.463 -1.838 1.00 86.94 76 LEU A N 1
ATOM 611 C CA . LEU A 1 76 ? 3.163 -9.215 -0.618 1.00 86.94 76 LEU A CA 1
ATOM 612 C C . LEU A 1 76 ? 3.687 -8.298 0.496 1.00 86.94 76 LEU A C 1
ATOM 614 O O . LEU A 1 76 ? 3.227 -8.394 1.630 1.00 86.94 76 LEU A O 1
ATOM 618 N N . GLU A 1 77 ? 4.597 -7.376 0.179 1.00 86.12 77 GLU A N 1
ATOM 619 C CA . GLU A 1 77 ? 5.117 -6.404 1.145 1.00 86.12 77 GLU A CA 1
ATOM 620 C C . GLU A 1 77 ? 4.006 -5.516 1.725 1.00 86.12 77 GLU A C 1
ATOM 622 O O . GLU A 1 77 ? 3.977 -5.263 2.931 1.00 86.12 77 GLU A O 1
ATOM 627 N N . ASP A 1 78 ? 3.068 -5.059 0.891 1.00 84.69 78 ASP A N 1
ATOM 628 C CA . ASP A 1 78 ? 1.964 -4.221 1.354 1.00 84.69 78 ASP A CA 1
ATOM 629 C C . ASP A 1 78 ? 1.038 -4.980 2.312 1.00 84.69 78 ASP A C 1
ATOM 631 O O . ASP A 1 78 ? 0.667 -4.418 3.342 1.00 84.69 78 ASP A O 1
ATOM 635 N N . VAL A 1 79 ? 0.737 -6.254 2.046 1.00 81.88 79 VAL A N 1
ATOM 636 C CA . VAL A 1 79 ? -0.081 -7.102 2.934 1.00 81.88 79 VAL A CA 1
ATOM 637 C C . VAL A 1 79 ? 0.668 -7.461 4.224 1.00 81.88 79 VAL A C 1
ATOM 639 O O . VAL A 1 79 ? 0.131 -7.326 5.322 1.00 81.88 79 VAL A O 1
ATOM 642 N N . VAL A 1 80 ? 1.938 -7.862 4.133 1.00 79.81 80 VAL A N 1
ATOM 643 C CA . VAL A 1 80 ? 2.754 -8.228 5.306 1.00 79.81 80 VAL A CA 1
ATOM 644 C C . VAL A 1 80 ? 3.005 -7.022 6.213 1.00 79.81 80 VAL A C 1
ATOM 646 O O . VAL A 1 80 ? 2.999 -7.160 7.436 1.00 79.81 80 VAL A O 1
ATOM 649 N N . SER A 1 81 ? 3.174 -5.821 5.647 1.00 70.62 81 SER A N 1
ATOM 650 C CA . SER A 1 81 ? 3.340 -4.595 6.439 1.00 70.62 81 SER A CA 1
ATOM 651 C C . SER A 1 81 ? 2.139 -4.298 7.348 1.00 70.62 81 SER A C 1
ATOM 653 O O . SER A 1 81 ? 2.313 -3.689 8.403 1.00 70.62 81 SER A O 1
ATOM 655 N N . GLN A 1 82 ? 0.951 -4.788 6.982 1.00 69.62 82 GLN A N 1
ATOM 656 C CA . GLN A 1 82 ? -0.285 -4.666 7.758 1.00 69.62 82 GLN A CA 1
ATOM 657 C C . GLN A 1 82 ? -0.324 -5.710 8.875 1.00 69.62 82 GLN A C 1
ATOM 659 O O . GLN A 1 82 ? -0.513 -5.368 10.037 1.00 69.62 82 GLN A O 1
ATOM 664 N N . LEU A 1 83 ? -0.022 -6.972 8.556 1.00 65.25 83 LEU A N 1
ATOM 665 C CA . LEU A 1 83 ? 0.068 -8.063 9.536 1.00 65.25 83 LEU A CA 1
ATOM 666 C C . LEU A 1 83 ? 1.132 -7.819 10.610 1.00 65.25 83 LEU A C 1
ATOM 668 O O . LEU A 1 83 ? 0.907 -8.113 11.780 1.00 65.25 83 LEU A O 1
ATOM 672 N N . ARG A 1 84 ? 2.276 -7.226 10.250 1.00 54.47 84 ARG A N 1
ATOM 673 C CA . ARG A 1 84 ? 3.316 -6.858 11.222 1.00 54.47 84 ARG A CA 1
ATOM 674 C C . ARG A 1 84 ? 2.822 -5.847 12.262 1.00 54.47 84 ARG A C 1
ATOM 676 O O . ARG A 1 84 ? 3.30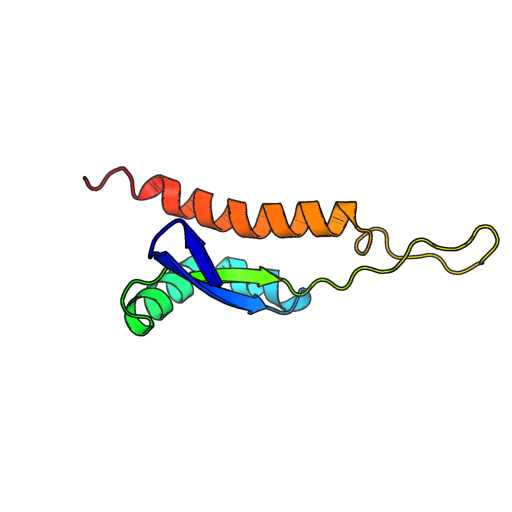6 -5.866 13.386 1.00 54.47 84 ARG A O 1
ATOM 683 N N . LEU A 1 85 ? 1.875 -4.981 11.902 1.00 56.66 85 LEU A N 1
ATOM 684 C CA . LEU A 1 85 ? 1.223 -4.074 12.851 1.00 56.66 85 LEU A CA 1
ATOM 685 C C . LEU A 1 85 ? 0.180 -4.801 13.716 1.00 56.66 85 LEU A C 1
ATOM 687 O O . LEU A 1 85 ? -0.052 -4.393 14.850 1.00 56.66 85 LEU A O 1
ATOM 691 N N . LEU A 1 86 ? -0.419 -5.878 13.200 1.00 53.59 86 LEU A N 1
ATOM 692 C CA . LEU A 1 86 ? -1.405 -6.705 13.905 1.00 53.59 86 LEU A CA 1
ATOM 693 C C . LEU A 1 86 ? -0.763 -7.719 14.873 1.00 53.59 86 LEU A C 1
ATOM 695 O O . LEU A 1 86 ? -1.395 -8.095 15.854 1.00 53.59 86 LEU A O 1
ATOM 699 N N . GLY A 1 87 ? 0.503 -8.109 14.671 1.00 46.41 87 GLY A N 1
ATOM 700 C CA . GLY A 1 87 ? 1.260 -9.004 15.567 1.00 46.41 87 GLY A CA 1
ATOM 701 C C . GLY A 1 87 ? 1.551 -8.446 16.969 1.00 46.41 87 GLY A C 1
ATOM 702 O O . GLY A 1 87 ? 2.142 -9.138 17.786 1.00 46.41 87 GLY A O 1
ATOM 703 N N . SER A 1 88 ? 1.136 -7.211 17.259 1.00 45.91 88 SER A N 1
ATOM 704 C CA . SER A 1 88 ? 1.140 -6.621 18.606 1.00 45.91 88 SER A CA 1
ATOM 705 C C . SER A 1 88 ? -0.249 -6.614 19.262 1.00 45.91 88 SER A C 1
ATOM 707 O O . SER A 1 88 ? -0.422 -6.009 20.314 1.00 45.91 88 SER A O 1
ATOM 709 N N . ILE A 1 89 ? -1.258 -7.231 18.633 1.00 42.81 89 ILE A N 1
ATOM 710 C CA . ILE A 1 89 ? -2.649 -7.270 19.122 1.00 42.81 89 ILE A CA 1
ATOM 711 C C . ILE A 1 89 ? -3.001 -8.652 19.710 1.00 42.81 89 ILE A C 1
ATOM 713 O O . ILE A 1 89 ? -4.035 -8.801 20.351 1.00 42.81 89 ILE A O 1
ATOM 717 N N . SER A 1 90 ? -2.115 -9.649 19.603 1.00 34.62 90 SER A N 1
ATOM 718 C CA . SER A 1 90 ? -2.261 -10.925 20.323 1.00 34.62 90 SER A CA 1
ATOM 719 C C . SER A 1 90 ? -1.936 -10.845 21.824 1.00 34.62 90 SER A C 1
ATOM 721 O O . SER A 1 90 ? -2.113 -11.842 22.509 1.00 34.62 90 SER A O 1
ATOM 723 N N . ASP A 1 91 ? -1.526 -9.681 22.345 1.00 35.56 91 ASP A N 1
ATOM 724 C CA . ASP A 1 91 ? -1.249 -9.469 23.780 1.00 35.56 91 ASP A CA 1
ATOM 725 C C . ASP A 1 91 ? -2.439 -8.847 24.555 1.00 35.56 91 ASP A C 1
ATOM 727 O O . ASP A 1 91 ? -2.261 -8.338 25.661 1.00 35.56 91 ASP A O 1
ATOM 731 N N . ILE A 1 92 ? -3.661 -8.842 23.997 1.00 38.09 92 ILE A N 1
ATOM 732 C CA . ILE A 1 92 ? -4.880 -8.351 24.688 1.00 38.09 92 ILE A CA 1
ATOM 733 C C . ILE A 1 92 ? -6.001 -9.413 24.705 1.00 38.09 92 ILE A C 1
ATOM 735 O O . ILE A 1 92 ? -7.186 -9.096 24.599 1.00 38.09 92 ILE A O 1
ATOM 739 N N . ALA A 1 93 ? -5.643 -10.686 24.857 1.00 35.19 93 ALA A N 1
ATOM 740 C CA . ALA A 1 93 ? -6.586 -11.741 25.231 1.00 35.19 93 ALA A CA 1
ATOM 741 C C . ALA A 1 93 ? -6.044 -12.527 26.426 1.00 35.19 93 ALA A C 1
ATOM 743 O O . ALA A 1 93 ? -4.868 -12.945 26.356 1.00 35.19 93 ALA A O 1
#

=== Feature glossary ===
The record interleaves many kinds of information about one protein. Here is each kind framed as the question it answers.

Q: What are the backbone torsion angles?
A: φ (phi) and ψ (psi) are the two rotatable backbone dihedrals per residue: φ is the C(i-1)–N–Cα–C torsion, ψ is the N–Cα–C–N(i+1) torsion, both in degrees on (−180°, 180°]. α-helical residues cluster near (−60°, −45°); β-strand residues near (−120°, +130°). A Ramachandran plot is simply a scatter of (φ, ψ) for every residue.

Q: What is the amino-acid chain?
A: This is the polypeptide sequence — one letter per residue, N-terminus first. Length ranges from a few dozen residues for small domains to over a thousand for large multi-domain proteins.

Q: How mobile is each atom in the crystal?
A: For experimental (PDB) structures, the B-factor (temperature factor) quantifies the positional spread of each atom in the crystal — a combination of thermal vibration and static disorder — in units of Å². High B-factors mark flexible loops or poorly resolved regions; low B-factors mark the rigid, well-ordered core.

Q: Are the domains correctly placed relative to each other?
A: Predicted Aligned Error (PAE) is an AlphaFold confidence matrix: entry (i, j) is the expected error in the position of residue j, in ångströms, when the prediction is superimposed on the true structure at residue i. Low PAE within a block of residues means that block is internally rigid and well-predicted; high PAE between two blocks means their relative placement is uncertain even if each block individually is confident.

Q: How confident is the AlphaFold model at each residue?
A: pLDDT is the predicted lDDT-Cα score: AlphaFold's confidence that the local environment of each residue (all inter-atomic distances within 15 Å) is correctly placed. It is a per-residue number between 0 and 100, with higher meaning more reliable.

Q: What family and function is it annotated with?
A: Functional annotations link the protein to curated databases. InterPro entries identify conserved domains and families by matching the sequence against member-database signatures (Pfam, PROSITE, CDD, …). Gene Ontology (GO) terms describe molecular function, biological process, and cellular component in a controlled vocabulary. CATH places the structure in a hierarchical fold classification (Class/Architecture/Topology/Homologous-superfamily). The organism is the source species.

Q: How big and how compact is the whole molecule?
A: Three whole-structure scalars: the radius of gyration (RMS distance of Cα from centroid, in Å), the count of Cα–Cα contacts (pairs closer than 8 Å and separated by more than four residues in sequence — i.e. tertiary, not local, contacts), and the bounding-box dimensions. Together they distinguish compact globular folds from extended fibres or disordered chains.

Q: What known structures does this most resemble?
A: The Foldseek neighbor list gives the closest experimentally determined structures in the PDB, ranked by structural alignment. TM-score near 1 means near-identical fold; near 0.3 means only rough topology match. This is how one finds what a novel AlphaFold prediction most resembles in the solved-structure universe.

Q: Which residues are buried vs exposed?
A: SASA measures how much of the protein is reachable by solvent. It is computed by rolling a water-sized probe over the atomic surface and summing the exposed area (Å²). Per-residue SASA distinguishes core (buried, low SASA) from surface (exposed, high SASA) residues; total SASA is a whole-molecule size measure.

Q: Which residues are in helices, strands, or loops?
A: Eight-state secondary structure (DSSP): H is the canonical α-helix, G the tighter 3₁₀-helix, I the wider π-helix; E/B are β-structure, T and S are turns and bends, and '-' is everything else. DSSP derives these from the pattern of main-chain N–H···O=C hydrogen bonds, not from the sequence.

Q: Where is each backbone atom in 3D?
A: Structure coordinates are given as an mmCIF _atom_site loop: one row per atom with element, residue name, chain id, sequence number, and x/y/z position in Å. Only the four main-chain atoms per residue are included here; side chains are omitted to keep the record compact.

Q: What if only a Cα trace is available?
A: Three-state secondary structure (P-SEA) collapses the eight DSSP classes into helix (a), strand (b), and coil (c). P-SEA assigns these from Cα geometry alone — distances and angles — without requiring backbone oxygens, so it works on any Cα trace.

Q: What do the rendered images show?
A: The six renders are orthographic views along the three Cartesian axes in both directions. Representation (cartoon, sticks, or surface) and color scheme (sequence-rainbow or by-chain) vary across proteins so the training set covers all the common visualization conventions.

Q: What does the local fold look like, residue by residue?
A: Foldseek's 3Di representation compresses backbone geometry into a per-residue letter drawn from a learned twenty-state alphabet. It captures the tertiary interaction pattern around each residue — which residues are packed against it in space, regardless of where they are in sequence.

Q: What do the diagnostic plots show?
A: The contact map is a binary N×N matrix image: pixel (i, j) is dark where Cα_i and Cα_j are within 8 Å and |i−j|>4. Because the |i−j|>4 filter removes local helical contacts, off-diagonal stripes parallel to the main diagonal indicate parallel β-sheets; stripes perpendicular to it indicate antiparallel β-sheets. The Ramachandran plot scatters every residue's (φ, ψ) pair against the sterically allowed regions. The PAE heatmap renders the predicted-aligned-error matrix.